Protein AF-A0A2X1KR51-F1 (afdb_monome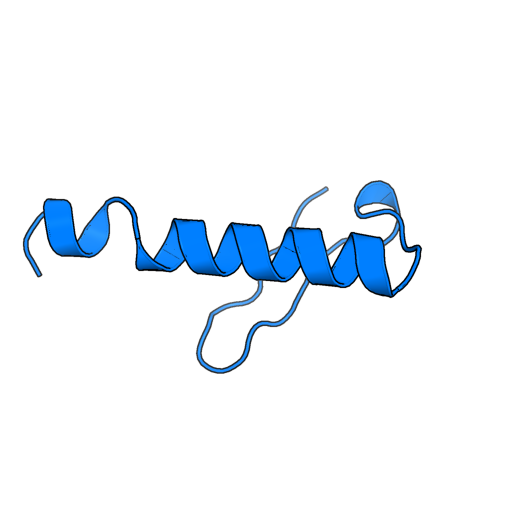r_lite)

Radius of gyration: 12.14 Å; chains: 1; bounding box: 22×19×34 Å

Secondary structure (DSSP, 8-state):
--HHHHSSHHHHHHHHHHHHHHHHTT--GGG-SEE--TTSPPEE--

Foldseek 3Di:
DPVVVVPDDPVPVVVVVVVVVCVVVVHDPVVPQWDDDPPDDIDGHD

Sequence (46 aa):
MTAEEINGEYEYQTGEVIIETFEERGRSPAQIPAVLVHSHGPFAWG

Structure (mmCIF, N/CA/C/O backbone):
data_AF-A0A2X1KR51-F1
#
_entry.id   AF-A0A2X1KR51-F1
#
loop_
_atom_site.group_PDB
_atom_site.id
_atom_site.type_symbol
_atom_site.label_atom_id
_atom_site.label_alt_id
_atom_site.label_comp_id
_atom_site.label_asym_id
_atom_site.label_entity_id
_atom_site.label_seq_id
_atom_site.pdbx_PDB_ins_code
_atom_site.Cartn_x
_atom_site.Cartn_y
_atom_site.Cartn_z
_atom_site.occupancy
_atom_site.B_iso_or_equiv
_atom_site.auth_seq_id
_atom_site.auth_comp_id
_atom_site.auth_asym_id
_atom_site.auth_atom_id
_atom_site.pdbx_PDB_model_num
ATOM 1 N N . MET A 1 1 ? -12.823 2.694 20.238 1.00 47.78 1 MET A N 1
ATOM 2 C CA . MET A 1 1 ? -11.710 2.125 19.465 1.00 47.78 1 MET A CA 1
ATOM 3 C C . MET A 1 1 ? -10.542 2.010 20.416 1.00 47.78 1 MET A C 1
ATOM 5 O O . MET A 1 1 ? -9.866 2.992 20.701 1.00 47.78 1 MET A O 1
ATOM 9 N N . THR A 1 2 ? -10.453 0.855 21.057 1.00 56.50 2 THR A N 1
ATOM 10 C CA . THR A 1 2 ? -9.346 0.474 21.936 1.00 56.50 2 THR A CA 1
ATOM 11 C C . THR A 1 2 ? -8.075 0.292 21.109 1.00 56.50 2 THR A C 1
ATOM 13 O O . THR A 1 2 ? -8.146 0.135 19.891 1.00 56.50 2 THR A O 1
ATOM 16 N N . ALA A 1 3 ? -6.903 0.332 21.745 1.00 60.12 3 ALA A N 1
ATOM 17 C CA . ALA A 1 3 ? -5.638 0.173 21.034 1.00 60.12 3 ALA A CA 1
ATOM 18 C C . ALA A 1 3 ? -5.594 -1.140 20.235 1.00 60.12 3 ALA A C 1
ATOM 20 O O . ALA A 1 3 ? -5.076 -1.123 19.132 1.00 60.12 3 ALA A O 1
ATOM 21 N N . GLU A 1 4 ? -6.184 -2.229 20.730 1.00 59.34 4 GLU A N 1
ATOM 22 C CA . GLU A 1 4 ? -6.267 -3.528 20.041 1.00 59.34 4 GLU A CA 1
ATOM 23 C C . GLU A 1 4 ? -7.200 -3.528 18.821 1.00 59.34 4 GLU A C 1
ATOM 25 O O . GLU A 1 4 ? -6.867 -4.133 17.810 1.00 59.34 4 GLU A O 1
ATOM 30 N N . GLU A 1 5 ? -8.319 -2.796 18.861 1.00 52.84 5 GLU A N 1
ATOM 31 C CA . GLU A 1 5 ? -9.191 -2.602 17.685 1.00 52.84 5 GLU A CA 1
ATOM 32 C C . GLU A 1 5 ? -8.529 -1.733 16.599 1.00 52.84 5 GLU A C 1
ATOM 34 O O . GLU A 1 5 ? -8.955 -1.759 15.448 1.00 52.84 5 GLU A O 1
ATOM 39 N N . ILE A 1 6 ? -7.503 -0.956 16.966 1.00 56.03 6 ILE A N 1
ATOM 40 C CA . ILE A 1 6 ? -6.704 -0.122 16.056 1.00 56.03 6 ILE A CA 1
ATOM 41 C C . ILE A 1 6 ? -5.440 -0.871 15.572 1.00 56.03 6 ILE A C 1
ATOM 43 O O . ILE A 1 6 ? -4.995 -0.631 14.460 1.00 56.03 6 ILE A O 1
ATOM 47 N N . ASN A 1 7 ? -4.863 -1.785 16.367 1.00 56.38 7 ASN A N 1
ATOM 48 C CA . ASN A 1 7 ? -3.486 -2.301 16.201 1.00 56.38 7 ASN A CA 1
ATOM 49 C C . ASN A 1 7 ? -3.311 -3.636 15.462 1.00 56.38 7 ASN A C 1
ATOM 51 O O . ASN A 1 7 ? -2.311 -4.318 15.696 1.00 56.38 7 ASN A O 1
ATOM 55 N N . GLY A 1 8 ? -4.183 -4.064 14.556 1.00 57.84 8 GLY A N 1
ATOM 56 C CA . GLY A 1 8 ? -3.730 -5.232 13.795 1.00 57.84 8 GLY A CA 1
ATOM 57 C C . GLY A 1 8 ? -4.604 -5.686 12.679 1.00 57.84 8 GLY A C 1
ATOM 58 O O . GLY A 1 8 ? -4.226 -5.544 11.529 1.00 57.84 8 GLY A O 1
ATOM 59 N N . GLU A 1 9 ? -5.749 -6.264 13.008 1.00 70.69 9 GLU A N 1
ATOM 60 C CA . GLU A 1 9 ? -6.441 -7.137 12.061 1.00 70.69 9 GLU A CA 1
ATOM 61 C C . GLU A 1 9 ? -6.869 -6.397 10.789 1.00 70.69 9 GLU A C 1
ATOM 63 O O . GLU A 1 9 ? -6.676 -6.915 9.698 1.00 70.69 9 GLU A O 1
ATOM 68 N N . TYR A 1 10 ? -7.373 -5.165 10.896 1.00 75.94 10 TYR A N 1
ATOM 69 C CA . TYR A 1 10 ? -7.879 -4.420 9.738 1.00 75.94 10 TYR A CA 1
ATOM 70 C C . TYR A 1 10 ? -6.777 -4.002 8.750 1.00 75.94 10 TYR A C 1
ATOM 72 O O . TYR A 1 10 ? -6.890 -4.222 7.542 1.00 75.94 10 TYR A O 1
ATOM 80 N N . GLU A 1 11 ? -5.689 -3.421 9.254 1.00 81.94 11 GLU A N 1
ATOM 81 C CA . GLU A 1 11 ? -4.558 -2.988 8.425 1.00 81.94 11 GLU A CA 1
ATOM 82 C C . GLU A 1 11 ? -3.738 -4.191 7.940 1.00 81.94 11 GLU A C 1
ATOM 84 O O . GLU A 1 11 ? -3.310 -4.215 6.787 1.00 81.94 11 GLU A O 1
ATOM 89 N N . TYR A 1 12 ? -3.596 -5.225 8.777 1.00 85.50 12 TYR A N 1
ATOM 90 C CA . TYR A 1 12 ? -2.942 -6.484 8.425 1.00 85.50 12 TYR A CA 1
ATOM 91 C C . TYR A 1 12 ? -3.689 -7.213 7.305 1.00 85.50 12 TYR A C 1
ATOM 93 O O . TYR A 1 12 ? -3.093 -7.510 6.274 1.00 85.50 12 TYR A O 1
ATOM 101 N N . GLN A 1 13 ? -5.003 -7.419 7.448 1.00 87.25 13 GLN A N 1
ATOM 102 C CA . GLN A 1 13 ? -5.835 -8.030 6.405 1.00 87.25 13 GLN A CA 1
ATOM 103 C 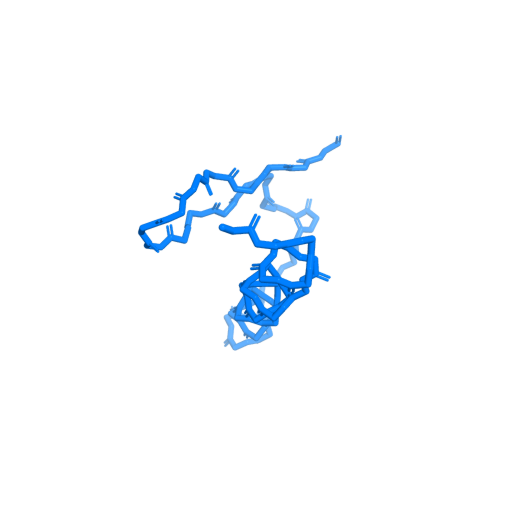C . GLN A 1 13 ? -5.803 -7.210 5.112 1.00 87.25 13 GLN A C 1
ATOM 105 O O . GLN A 1 13 ? -5.765 -7.774 4.022 1.00 87.25 13 GLN A O 1
ATOM 110 N N . THR A 1 14 ? -5.767 -5.877 5.214 1.00 89.62 14 THR A N 1
ATOM 111 C CA . THR A 1 14 ? -5.607 -5.013 4.037 1.00 89.62 14 THR A CA 1
ATOM 112 C C . THR A 1 14 ? -4.257 -5.242 3.348 1.00 89.62 14 THR A C 1
ATOM 114 O O . THR A 1 14 ? -4.202 -5.310 2.120 1.00 89.62 14 THR A O 1
ATOM 117 N N . GLY A 1 15 ? -3.178 -5.406 4.117 1.00 90.06 15 GLY A N 1
ATOM 118 C CA . GLY A 1 15 ? -1.854 -5.761 3.605 1.00 90.06 15 GLY A CA 1
ATOM 119 C C . GLY A 1 15 ? -1.826 -7.120 2.901 1.00 90.06 15 GLY A C 1
ATOM 120 O O . GLY A 1 15 ? -1.305 -7.211 1.791 1.00 90.06 15 GLY A O 1
ATOM 121 N N . GLU A 1 16 ? -2.439 -8.145 3.497 1.00 92.75 16 GLU A N 1
ATOM 122 C CA . GLU A 1 16 ? -2.545 -9.489 2.906 1.00 92.75 16 GLU A CA 1
ATOM 123 C C . GLU A 1 16 ? -3.266 -9.442 1.548 1.00 92.75 16 GLU A C 1
ATOM 125 O O . GLU A 1 16 ? -2.725 -9.910 0.549 1.00 92.75 16 GLU A O 1
ATOM 130 N N . VAL A 1 17 ? -4.416 -8.760 1.459 1.00 91.38 17 VAL A N 1
ATOM 131 C CA . VAL A 1 17 ? -5.165 -8.611 0.193 1.00 91.38 17 VAL A CA 1
ATOM 132 C C . VAL A 1 17 ? -4.342 -7.888 -0.880 1.00 91.38 17 VAL A C 1
ATOM 134 O O . VAL A 1 17 ? -4.425 -8.219 -2.068 1.00 91.38 17 VAL A O 1
ATOM 137 N N . ILE A 1 18 ? -3.538 -6.890 -0.493 1.00 94.00 18 ILE A N 1
ATOM 138 C CA . ILE A 1 18 ? -2.629 -6.208 -1.422 1.00 94.00 18 ILE A CA 1
ATOM 139 C C . ILE A 1 18 ? -1.591 -7.200 -1.966 1.00 94.00 18 ILE A C 1
ATOM 141 O O . ILE A 1 18 ? -1.385 -7.235 -3.181 1.00 94.00 18 ILE A O 1
ATOM 145 N N . ILE A 1 19 ? -0.966 -8.007 -1.102 1.00 93.81 19 ILE A N 1
ATOM 146 C CA . ILE A 1 19 ? 0.043 -9.008 -1.486 1.00 93.81 19 ILE A CA 1
ATOM 147 C C . ILE A 1 19 ? -0.564 -10.048 -2.432 1.00 93.81 19 ILE A C 1
ATOM 149 O O . ILE A 1 19 ? -0.058 -10.211 -3.544 1.00 93.81 19 ILE A O 1
ATOM 153 N N . GLU A 1 20 ? -1.685 -10.662 -2.049 1.00 95.44 20 GLU A N 1
ATOM 154 C CA . GLU A 1 20 ? -2.403 -11.645 -2.872 1.00 95.44 20 GLU A CA 1
ATOM 155 C C . GLU A 1 20 ? -2.735 -11.069 -4.258 1.00 95.44 20 GLU A C 1
ATOM 157 O O . GLU A 1 20 ? -2.491 -11.699 -5.286 1.00 95.44 20 GLU A O 1
ATOM 162 N N . THR A 1 21 ? -3.186 -9.810 -4.321 1.00 95.12 21 THR A N 1
ATOM 163 C CA . THR A 1 21 ? -3.497 -9.137 -5.593 1.00 95.12 21 THR A CA 1
ATOM 164 C C . THR A 1 21 ? -2.274 -9.017 -6.511 1.00 95.12 21 THR A C 1
ATOM 166 O O . THR A 1 21 ? -2.402 -9.127 -7.737 1.00 95.12 21 THR A O 1
ATOM 169 N N . PHE A 1 22 ? -1.086 -8.747 -5.960 1.00 96.12 22 PHE A N 1
ATOM 170 C CA . PHE A 1 22 ? 0.146 -8.675 -6.750 1.00 96.12 22 PHE A CA 1
ATOM 171 C C . PHE A 1 22 ? 0.560 -10.048 -7.281 1.00 96.12 22 PHE A C 1
ATOM 173 O O . PHE A 1 22 ? 0.943 -10.145 -8.453 1.00 96.12 22 PHE A O 1
ATOM 180 N N . GLU A 1 23 ? 0.442 -11.088 -6.456 1.00 95.88 23 GLU A N 1
ATOM 181 C CA . GLU A 1 23 ? 0.747 -12.472 -6.825 1.00 95.88 23 GLU A CA 1
ATOM 182 C C . GLU A 1 23 ? -0.195 -12.978 -7.924 1.00 95.88 23 GLU A C 1
ATOM 184 O O . GLU A 1 23 ? 0.269 -13.401 -8.986 1.00 95.88 23 GLU A O 1
ATOM 189 N N . GLU A 1 24 ? -1.510 -12.832 -7.740 1.00 96.44 24 GLU A N 1
ATOM 190 C CA . GLU A 1 24 ? -2.533 -13.252 -8.707 1.00 96.44 24 GLU A CA 1
ATOM 191 C C . GLU A 1 24 ? -2.387 -12.557 -10.066 1.00 96.44 24 GLU A C 1
ATOM 193 O O . GLU A 1 24 ? -2.634 -13.146 -11.121 1.00 96.44 24 GLU A O 1
ATOM 198 N N . ARG A 1 25 ? -1.981 -11.281 -10.064 1.00 95.31 25 ARG A N 1
ATOM 199 C CA . ARG A 1 25 ? -1.833 -10.480 -11.290 1.00 95.31 25 ARG A CA 1
ATOM 200 C C . ARG A 1 25 ? -0.431 -10.542 -11.891 1.00 95.31 25 ARG A C 1
ATOM 202 O O . ARG A 1 25 ? -0.215 -9.927 -12.942 1.00 95.31 25 ARG A O 1
ATOM 209 N N . GLY A 1 26 ? 0.512 -11.228 -11.242 1.00 95.19 26 GLY A N 1
ATOM 210 C CA . GLY A 1 26 ? 1.908 -11.322 -11.668 1.00 95.19 26 GLY A CA 1
ATOM 211 C C . GLY A 1 26 ? 2.579 -9.953 -11.815 1.0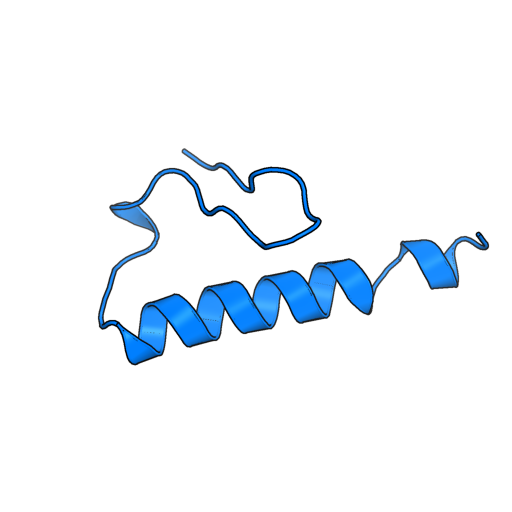0 95.19 26 GLY A C 1
ATOM 212 O O . GLY A 1 26 ? 3.281 -9.706 -12.799 1.00 95.19 26 GLY A O 1
ATOM 213 N N . ARG A 1 27 ? 2.305 -9.020 -10.895 1.00 93.50 27 ARG A N 1
ATOM 214 C CA . ARG A 1 27 ? 2.845 -7.651 -10.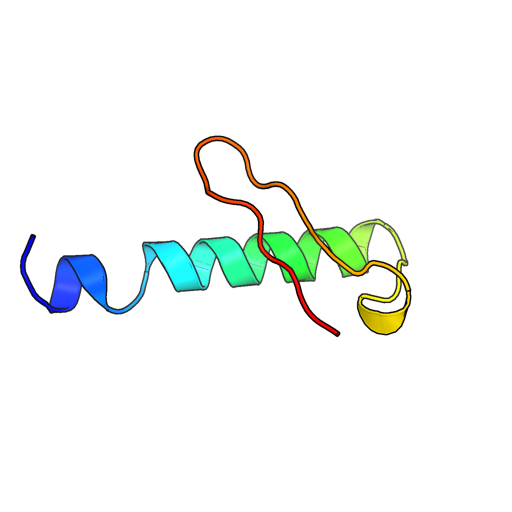928 1.00 93.50 27 ARG A CA 1
ATOM 215 C C . ARG A 1 27 ? 3.859 -7.447 -9.814 1.00 93.50 27 ARG A C 1
ATOM 217 O O . ARG A 1 27 ? 3.708 -7.975 -8.722 1.00 93.50 27 ARG A O 1
ATOM 224 N N . SER A 1 28 ? 4.882 -6.642 -10.084 1.00 92.50 28 SER A N 1
ATOM 225 C CA . SER A 1 28 ? 5.853 -6.263 -9.060 1.00 92.50 28 SER A CA 1
ATOM 226 C C . SER A 1 28 ? 5.384 -5.006 -8.316 1.00 92.50 28 SER A C 1
ATOM 228 O O . SER A 1 28 ? 5.139 -3.987 -8.972 1.00 92.50 28 SER A O 1
ATOM 230 N N . PRO A 1 29 ? 5.337 -5.017 -6.970 1.00 91.56 29 PRO A N 1
ATOM 231 C CA . PRO A 1 29 ? 5.083 -3.817 -6.171 1.00 91.56 29 PRO A CA 1
ATOM 232 C C . PRO A 1 29 ? 6.098 -2.695 -6.428 1.00 91.56 29 PRO A C 1
ATOM 234 O O . PRO A 1 29 ? 5.755 -1.521 -6.356 1.00 91.56 29 PRO A O 1
ATOM 237 N N . ALA A 1 30 ? 7.334 -3.028 -6.814 1.00 92.00 30 ALA A N 1
ATOM 238 C CA . ALA A 1 30 ? 8.365 -2.038 -7.141 1.00 92.00 30 ALA A CA 1
ATOM 239 C C . ALA A 1 30 ? 8.044 -1.212 -8.404 1.00 92.00 30 ALA A C 1
ATOM 241 O O . ALA A 1 30 ? 8.656 -0.174 -8.638 1.00 92.00 30 ALA A O 1
ATOM 242 N N . GLN A 1 31 ? 7.104 -1.673 -9.234 1.00 93.88 31 GLN A N 1
ATOM 243 C CA . GLN A 1 31 ? 6.679 -0.991 -10.460 1.00 93.88 31 GLN A CA 1
ATOM 244 C C . GLN A 1 31 ? 5.363 -0.219 -10.288 1.00 93.88 31 GLN A C 1
ATOM 246 O O . GLN A 1 31 ? 4.938 0.468 -11.216 1.00 93.88 31 GLN A O 1
ATOM 251 N N . ILE A 1 32 ? 4.702 -0.344 -9.132 1.00 94.31 32 ILE A N 1
ATOM 252 C CA . ILE A 1 32 ? 3.403 0.267 -8.847 1.00 94.31 32 ILE A CA 1
ATOM 253 C C . ILE A 1 32 ? 3.549 1.114 -7.577 1.00 94.31 32 ILE A C 1
ATOM 255 O O . ILE A 1 32 ? 3.616 0.547 -6.496 1.00 94.31 32 ILE A O 1
ATOM 259 N N . PRO A 1 33 ? 3.595 2.454 -7.671 1.00 93.50 33 PRO A N 1
ATOM 260 C CA . PRO A 1 33 ? 3.908 3.318 -6.528 1.00 93.50 33 PRO A CA 1
ATOM 261 C C . PRO A 1 33 ? 2.756 3.467 -5.523 1.00 93.50 33 PRO A C 1
ATOM 263 O O . PRO A 1 33 ? 2.944 4.051 -4.459 1.00 93.50 33 PRO A O 1
ATOM 266 N N . ALA A 1 34 ? 1.546 3.008 -5.861 1.00 94.94 34 ALA A N 1
ATOM 267 C CA . ALA A 1 34 ? 0.405 3.059 -4.956 1.00 94.94 34 ALA A CA 1
ATOM 268 C C . ALA A 1 34 ? -0.708 2.065 -5.321 1.00 94.94 34 ALA A C 1
ATOM 270 O O . ALA A 1 34 ? -0.903 1.730 -6.491 1.00 94.94 34 ALA A O 1
ATOM 271 N N . VAL A 1 35 ? -1.497 1.675 -4.320 1.00 94.75 35 VAL A N 1
ATOM 272 C CA . VAL A 1 35 ? -2.700 0.836 -4.432 1.00 94.75 35 VAL A CA 1
ATOM 273 C C . VAL A 1 35 ? -3.890 1.527 -3.787 1.00 94.75 35 VAL A C 1
ATOM 275 O O . VAL A 1 35 ? -3.783 2.187 -2.752 1.00 94.75 35 VAL A O 1
ATOM 278 N N . LEU A 1 36 ? -5.047 1.336 -4.414 1.00 94.25 36 LEU A N 1
ATOM 279 C CA . LEU A 1 36 ? -6.337 1.772 -3.903 1.00 94.25 36 LEU A CA 1
ATOM 280 C C . LEU A 1 36 ? -7.087 0.555 -3.374 1.00 94.25 36 LEU A C 1
ATOM 282 O O . LEU A 1 36 ? -7.305 -0.403 -4.116 1.00 94.25 36 LEU A O 1
ATOM 286 N N . VAL A 1 37 ? -7.506 0.623 -2.115 1.00 90.19 37 VAL A N 1
ATOM 287 C CA . VAL A 1 37 ? -8.345 -0.394 -1.480 1.00 90.19 37 VAL A CA 1
ATOM 288 C C . VAL A 1 37 ? -9.710 0.225 -1.211 1.00 90.19 37 VAL A C 1
ATOM 290 O O . VAL A 1 37 ? -9.814 1.367 -0.761 1.00 90.19 37 VAL A O 1
ATOM 293 N N . HIS A 1 38 ? -10.775 -0.501 -1.548 1.00 87.88 38 HIS A N 1
ATOM 294 C CA . HIS A 1 38 ? -12.139 -0.014 -1.360 1.00 87.88 38 HIS A CA 1
ATOM 295 C C . HIS A 1 38 ? -12.385 0.345 0.113 1.00 87.88 38 HIS A C 1
ATOM 297 O O . HIS A 1 38 ? -12.015 -0.416 1.001 1.00 87.88 38 HIS A O 1
ATOM 303 N N . SER A 1 39 ? -13.007 1.500 0.366 1.00 85.56 39 SER A N 1
ATOM 304 C CA . SER A 1 39 ? -13.249 2.028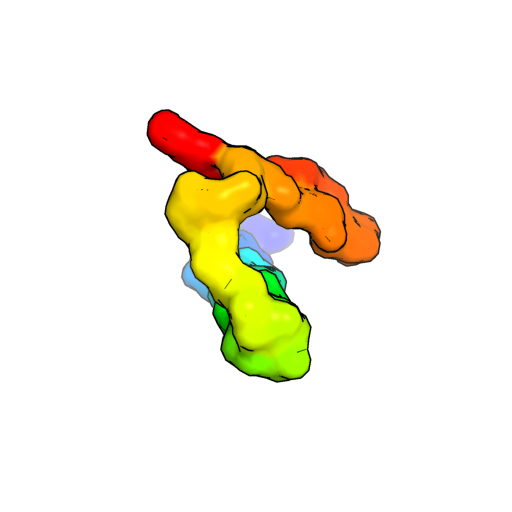 1.720 1.00 85.56 39 SER A CA 1
ATOM 305 C C . SER A 1 39 ? -11.985 2.287 2.556 1.00 85.56 39 SER A C 1
ATOM 307 O O . SER A 1 39 ? -12.091 2.527 3.758 1.00 85.56 39 SER A O 1
ATOM 309 N N . HIS A 1 40 ? -10.807 2.308 1.926 1.00 87.25 40 HIS A N 1
ATOM 310 C CA . HIS A 1 40 ? -9.540 2.657 2.558 1.00 87.25 40 HIS A CA 1
ATOM 311 C C . HIS A 1 40 ? -8.882 3.864 1.878 1.00 87.25 40 HIS A C 1
ATOM 313 O O . HIS A 1 40 ? -9.134 4.173 0.710 1.00 87.25 40 HIS A O 1
ATOM 319 N N . GLY A 1 41 ? -8.004 4.543 2.617 1.00 88.81 41 GLY A N 1
ATOM 320 C CA . GLY A 1 41 ? -7.078 5.508 2.028 1.00 88.81 41 GLY A CA 1
ATOM 321 C C . GLY A 1 41 ? -6.076 4.829 1.081 1.00 88.81 41 GLY A C 1
ATOM 322 O O . GLY A 1 41 ? -5.848 3.622 1.200 1.00 88.81 41 GLY A O 1
ATOM 323 N N . PRO A 1 42 ? -5.472 5.585 0.145 1.00 91.25 42 PRO A N 1
ATOM 324 C CA . PRO A 1 42 ? -4.437 5.057 -0.735 1.00 91.25 42 PRO A CA 1
ATOM 325 C C . PRO A 1 42 ? -3.220 4.593 0.071 1.00 91.25 42 PRO A C 1
ATOM 327 O O . PRO A 1 42 ? -2.748 5.306 0.957 1.00 91.25 42 PRO A O 1
ATOM 330 N N . PHE A 1 43 ? -2.678 3.435 -0.293 1.00 91.94 43 PHE A N 1
ATOM 331 C CA . PHE A 1 43 ? -1.378 2.971 0.183 1.00 91.94 43 PHE A CA 1
ATOM 332 C C . PHE A 1 43 ? -0.346 3.329 -0.874 1.00 91.94 43 PHE A C 1
ATOM 334 O O . PHE A 1 43 ? -0.458 2.858 -2.001 1.00 91.94 43 PHE A O 1
ATOM 341 N N . ALA A 1 44 ? 0.622 4.176 -0.539 1.00 93.06 44 ALA A N 1
ATOM 342 C CA . ALA A 1 44 ? 1.651 4.631 -1.469 1.00 93.06 44 ALA A CA 1
ATOM 343 C C . ALA A 1 44 ? 3.047 4.392 -0.892 1.00 93.06 44 ALA A C 1
ATOM 345 O O . ALA A 1 44 ? 3.243 4.487 0.320 1.00 93.06 44 ALA A O 1
ATOM 346 N N . TRP A 1 45 ? 4.008 4.096 -1.762 1.00 90.31 45 TRP A N 1
ATOM 347 C CA . TRP A 1 45 ? 5.406 3.864 -1.411 1.00 90.31 45 TRP A CA 1
ATOM 348 C C . TRP A 1 45 ? 6.340 4.280 -2.552 1.00 90.31 45 TRP A C 1
ATOM 350 O O . TRP A 1 45 ? 5.918 4.465 -3.696 1.00 90.31 45 TRP A O 1
ATOM 360 N N . GLY A 1 46 ? 7.623 4.422 -2.223 1.00 75.38 46 GLY A N 1
ATOM 361 C CA . GLY A 1 46 ? 8.680 4.887 -3.120 1.00 75.38 46 GLY A CA 1
ATOM 362 C C . GLY A 1 46 ? 9.868 5.407 -2.337 1.00 75.38 46 GLY A C 1
ATOM 363 O O . GLY A 1 46 ? 9.628 6.132 -1.34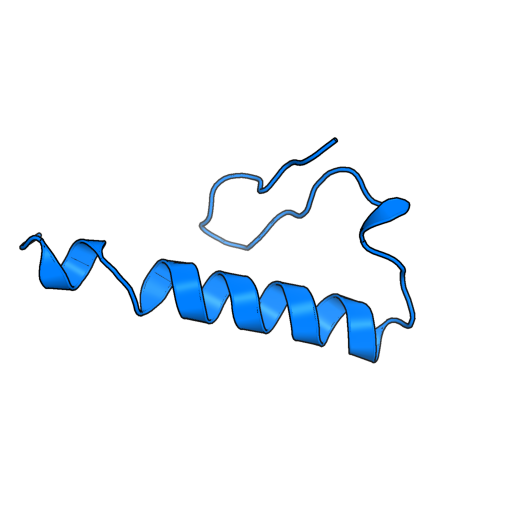6 1.00 75.38 46 GLY A O 1
#

pLDDT: mean 84.48, std 14.27, range [47.78, 96.44]

InterPro domains:
  IPR036409 Class II aldolase/adducin N-terminal domain superfamily [G3DSA:3.40.225.10] (1-46)
  IPR036409 Class II aldolase/adducin N-terminal domain superfamily [SSF53639] (2-46)

Organism: Escherichia coli (NCBI:txid562)